Protein AF-A0A7K2MZZ0-F1 (afdb_monomer)

Structure (mmCIF, N/CA/C/O backbone):
data_AF-A0A7K2MZZ0-F1
#
_entry.id   AF-A0A7K2MZZ0-F1
#
loop_
_atom_site.group_PDB
_atom_site.id
_atom_site.type_symbol
_atom_site.label_atom_id
_atom_site.label_alt_id
_atom_site.label_comp_id
_atom_site.label_asym_id
_atom_site.label_entity_id
_atom_site.label_seq_id
_atom_site.pdbx_PDB_ins_code
_atom_site.Cartn_x
_atom_site.Cartn_y
_atom_site.Cartn_z
_atom_site.occupancy
_atom_site.B_iso_or_equiv
_atom_site.auth_seq_id
_atom_site.auth_comp_id
_atom_site.auth_asym_id
_atom_site.auth_atom_id
_atom_site.pdbx_PDB_model_num
ATOM 1 N N . ALA A 1 1 ? -8.758 3.206 -18.964 1.00 73.56 1 ALA A N 1
ATOM 2 C CA . ALA A 1 1 ? -9.642 2.088 -18.574 1.00 73.56 1 ALA A CA 1
ATOM 3 C C . ALA A 1 1 ? -9.507 1.767 -17.083 1.00 73.56 1 ALA A C 1
ATOM 5 O O . ALA A 1 1 ? -10.332 2.255 -16.331 1.00 73.56 1 ALA A O 1
ATOM 6 N N . TYR A 1 2 ? -8.477 1.046 -16.608 1.00 85.69 2 TYR A N 1
ATOM 7 C CA . TYR A 1 2 ? -8.392 0.714 -15.169 1.00 85.69 2 TYR A CA 1
ATOM 8 C C . TYR A 1 2 ? -7.992 1.903 -14.276 1.00 85.69 2 TYR A C 1
ATOM 10 O O . TYR A 1 2 ? -8.498 2.025 -13.171 1.00 85.69 2 TYR A O 1
ATOM 18 N N . GLU A 1 3 ? -7.127 2.807 -14.749 1.00 89.88 3 GLU A N 1
ATOM 19 C CA . GLU A 1 3 ? -6.728 3.999 -13.975 1.00 89.88 3 GLU A CA 1
ATOM 20 C C . GLU A 1 3 ? -7.887 4.978 -13.771 1.00 89.88 3 GLU A C 1
ATOM 22 O O . GLU A 1 3 ? -7.994 5.636 -12.743 1.00 89.88 3 GLU A O 1
ATOM 27 N N . GLU A 1 4 ? -8.761 5.067 -14.766 1.00 92.56 4 GLU A N 1
ATOM 28 C CA . GLU A 1 4 ? -9.977 5.871 -14.707 1.00 92.56 4 GLU A CA 1
ATOM 29 C C . GLU A 1 4 ? -10.967 5.252 -13.721 1.00 92.56 4 GLU A C 1
ATOM 31 O O . GLU A 1 4 ? -11.400 5.932 -12.797 1.00 92.56 4 GLU A O 1
ATOM 36 N N . LEU A 1 5 ? -11.188 3.933 -13.809 1.00 92.81 5 LEU A N 1
ATOM 37 C CA . LEU A 1 5 ? -11.987 3.189 -12.836 1.00 92.81 5 LEU A CA 1
ATOM 38 C C . LEU A 1 5 ? -11.461 3.356 -11.403 1.00 92.81 5 LEU A C 1
ATOM 40 O O . LEU A 1 5 ? -12.253 3.588 -10.494 1.00 92.81 5 LEU A O 1
ATOM 44 N N . LEU A 1 6 ? -10.143 3.269 -11.197 1.00 93.62 6 LEU A N 1
ATOM 45 C CA . LEU A 1 6 ? -9.490 3.518 -9.909 1.00 93.62 6 LEU A CA 1
ATOM 46 C C . LEU A 1 6 ? -9.868 4.904 -9.367 1.00 93.62 6 LEU A C 1
ATOM 48 O O . LEU A 1 6 ? -10.338 5.021 -8.237 1.00 93.62 6 LEU A O 1
ATOM 52 N N . ARG A 1 7 ? -9.704 5.951 -10.183 1.00 94.62 7 ARG A N 1
ATOM 53 C CA . ARG A 1 7 ? -9.987 7.336 -9.779 1.00 94.62 7 ARG A CA 1
ATOM 54 C C . ARG A 1 7 ? -11.471 7.567 -9.501 1.00 94.62 7 ARG A C 1
ATOM 56 O O . ARG A 1 7 ? -11.806 8.187 -8.497 1.00 94.62 7 ARG A O 1
ATOM 63 N N . GLU A 1 8 ? -12.356 7.057 -10.351 1.00 94.88 8 GLU A N 1
ATOM 64 C CA . GLU A 1 8 ? -13.809 7.178 -10.186 1.00 94.88 8 GLU A CA 1
ATOM 65 C C . GLU A 1 8 ? -14.314 6.450 -8.935 1.00 94.88 8 GLU A C 1
ATOM 67 O O . GLU A 1 8 ? -15.159 6.962 -8.201 1.00 94.88 8 GLU A O 1
ATOM 72 N N . THR A 1 9 ? -13.786 5.255 -8.679 1.00 92.88 9 THR A N 1
ATOM 73 C CA . THR A 1 9 ? -14.161 4.418 -7.533 1.00 92.88 9 THR A CA 1
ATOM 74 C C . THR A 1 9 ? -13.691 5.063 -6.229 1.00 92.88 9 THR A C 1
ATOM 76 O O . THR A 1 9 ? -14.489 5.229 -5.304 1.00 92.88 9 THR A O 1
ATOM 79 N N . ALA A 1 10 ? -12.451 5.559 -6.199 1.00 93.31 10 ALA A N 1
ATOM 80 C CA . ALA A 1 10 ? -11.921 6.323 -5.074 1.00 93.31 10 ALA A CA 1
ATOM 81 C C . ALA A 1 10 ? -12.709 7.621 -4.819 1.00 93.31 10 ALA A C 1
ATOM 83 O O . ALA A 1 10 ? -13.053 7.918 -3.677 1.00 93.31 10 ALA A O 1
ATOM 84 N N . ALA A 1 11 ? -13.083 8.364 -5.868 1.00 93.62 11 ALA A N 1
ATOM 85 C CA . ALA A 1 11 ? -13.894 9.581 -5.738 1.00 93.62 11 ALA A CA 1
ATOM 86 C C . ALA A 1 11 ? -15.290 9.322 -5.139 1.00 93.62 11 ALA A C 1
ATOM 88 O O . ALA A 1 11 ? -15.906 10.227 -4.577 1.00 93.62 11 ALA A O 1
ATOM 89 N N . ARG A 1 12 ? -15.788 8.083 -5.230 1.00 94.94 12 ARG A N 1
ATOM 90 C CA . ARG A 1 12 ? -17.042 7.632 -4.608 1.00 94.94 12 ARG A CA 1
ATOM 91 C C . ARG A 1 12 ? -16.859 7.119 -3.174 1.00 94.94 12 ARG A C 1
ATOM 93 O O . ARG A 1 12 ? -17.828 6.640 -2.591 1.00 94.94 12 ARG A O 1
ATOM 100 N N . GLY A 1 13 ? -15.649 7.199 -2.620 1.00 91.75 13 GLY A N 1
ATOM 101 C CA . GLY A 1 13 ? -15.321 6.717 -1.277 1.00 91.75 13 GLY A CA 1
ATOM 102 C C . GLY A 1 13 ? -15.252 5.194 -1.164 1.00 91.75 13 GLY A C 1
ATOM 103 O O . GLY A 1 13 ? -15.377 4.657 -0.067 1.00 91.75 13 GLY A O 1
ATOM 104 N N . VAL A 1 14 ? -15.097 4.481 -2.283 1.00 94.75 14 VAL A N 1
ATOM 105 C CA . VAL A 1 14 ? -14.955 3.024 -2.267 1.00 94.75 14 VAL A CA 1
ATOM 106 C C . VAL A 1 14 ? -13.516 2.664 -1.910 1.00 94.75 14 VAL A C 1
ATOM 108 O O . VAL A 1 14 ? -12.571 3.126 -2.554 1.00 94.75 14 VAL A O 1
ATOM 111 N N . PHE A 1 15 ? -13.366 1.798 -0.907 1.00 95.50 15 PHE A N 1
ATOM 112 C CA . PHE A 1 15 ? -12.073 1.285 -0.475 1.00 95.50 15 PHE A CA 1
ATOM 113 C C . PHE A 1 15 ? -11.329 0.633 -1.640 1.00 95.50 15 PHE A C 1
ATOM 115 O O . PHE A 1 15 ? -11.833 -0.307 -2.259 1.00 95.50 15 PHE A O 1
ATOM 122 N N . THR A 1 16 ? -10.121 1.119 -1.920 1.00 95.50 16 THR A N 1
ATOM 123 C CA . THR A 1 16 ? -9.325 0.624 -3.044 1.00 95.50 16 THR A CA 1
ATOM 124 C C . THR A 1 16 ? -7.972 0.113 -2.572 1.00 95.50 16 THR A C 1
ATOM 126 O O . THR A 1 16 ? -7.143 0.879 -2.079 1.00 95.50 16 THR A O 1
ATOM 129 N N . ALA A 1 17 ? -7.744 -1.188 -2.748 1.00 95.31 17 ALA A N 1
ATOM 130 C CA . ALA A 1 17 ? -6.448 -1.815 -2.531 1.00 95.31 17 ALA A CA 1
ATOM 131 C C . ALA A 1 17 ? -5.669 -1.918 -3.849 1.00 95.31 17 ALA A C 1
ATOM 133 O O . ALA A 1 17 ? -6.237 -2.285 -4.880 1.00 95.31 17 ALA A O 1
ATOM 134 N N . LEU A 1 18 ? -4.373 -1.615 -3.812 1.00 95.62 18 LEU A N 1
ATOM 135 C CA . LEU A 1 18 ? -3.472 -1.716 -4.957 1.00 95.62 18 LEU A CA 1
ATOM 136 C C . LEU A 1 18 ? -2.312 -2.662 -4.634 1.00 95.62 18 LEU A C 1
ATOM 138 O O . LEU A 1 18 ? -1.614 -2.448 -3.645 1.00 95.62 18 LEU A O 1
ATOM 142 N N . ASP A 1 19 ? -2.085 -3.643 -5.510 1.00 95.25 19 ASP A N 1
ATOM 143 C CA . ASP A 1 19 ? -0.854 -4.435 -5.586 1.00 95.25 19 ASP A CA 1
ATOM 144 C C . ASP A 1 19 ? -0.207 -4.199 -6.962 1.00 95.25 19 ASP A C 1
ATOM 146 O O . ASP A 1 19 ? -0.802 -4.577 -7.978 1.00 95.25 19 ASP A O 1
ATOM 150 N N . PRO A 1 20 ? 0.952 -3.515 -7.045 1.00 92.88 20 PRO A N 1
ATOM 151 C CA . PRO A 1 20 ? 1.588 -3.227 -8.325 1.00 92.88 20 PRO A CA 1
ATOM 152 C C . PRO A 1 20 ? 2.174 -4.480 -8.997 1.00 92.88 20 PRO A C 1
ATOM 154 O O . PRO A 1 20 ? 2.322 -4.456 -10.221 1.00 92.88 20 PRO A O 1
ATOM 157 N N . ASN A 1 21 ? 2.492 -5.531 -8.219 1.00 91.56 21 ASN A N 1
ATOM 158 C CA . ASN A 1 21 ? 3.041 -6.828 -8.639 1.00 91.56 21 ASN A CA 1
ATOM 159 C C . ASN A 1 21 ? 4.003 -6.712 -9.834 1.00 91.56 21 ASN A C 1
ATOM 161 O O . ASN A 1 21 ? 3.689 -7.118 -10.963 1.00 91.56 21 ASN A O 1
ATOM 165 N N . ILE A 1 22 ? 5.158 -6.079 -9.612 1.00 93.06 22 ILE A N 1
ATOM 166 C CA . ILE A 1 22 ? 6.018 -5.624 -10.701 1.00 93.06 22 ILE A CA 1
ATOM 167 C C . ILE A 1 22 ? 6.600 -6.816 -11.469 1.00 93.06 22 ILE A C 1
ATOM 169 O O . ILE A 1 22 ? 7.148 -7.781 -10.931 1.00 93.06 22 ILE A O 1
ATOM 173 N N . ARG A 1 23 ? 6.529 -6.721 -12.797 1.00 93.56 23 ARG A N 1
ATOM 174 C CA . ARG A 1 23 ? 7.212 -7.614 -13.738 1.00 93.56 23 ARG A CA 1
ATOM 175 C C . ARG A 1 23 ? 8.161 -6.780 -14.585 1.00 93.56 23 ARG A C 1
ATOM 177 O O . ARG A 1 23 ? 7.826 -6.415 -15.706 1.00 93.56 23 ARG A O 1
ATOM 184 N N . ALA A 1 24 ? 9.337 -6.464 -14.040 1.00 91.81 24 ALA A N 1
ATOM 185 C CA . ALA A 1 24 ? 10.283 -5.513 -14.635 1.00 91.81 24 ALA A CA 1
ATOM 186 C C . ALA A 1 24 ? 10.606 -5.805 -16.114 1.00 91.81 24 ALA A C 1
ATOM 188 O O . ALA A 1 24 ? 10.639 -4.887 -16.925 1.00 91.81 24 ALA A O 1
ATOM 189 N N . GLY A 1 25 ? 10.753 -7.081 -16.492 1.00 92.06 25 GLY A N 1
ATOM 190 C CA . GLY A 1 25 ? 11.012 -7.485 -17.882 1.00 92.06 25 GLY A CA 1
ATOM 191 C C . GLY A 1 25 ? 9.874 -7.192 -18.873 1.00 92.06 25 GLY A C 1
ATOM 192 O O . GLY A 1 25 ? 10.090 -7.259 -20.078 1.00 92.06 25 GLY A O 1
ATOM 193 N N . LEU A 1 26 ? 8.676 -6.861 -18.384 1.00 93.19 26 LEU A N 1
ATOM 194 C CA . LEU A 1 26 ? 7.510 -6.476 -19.185 1.00 93.19 26 LEU A CA 1
ATOM 195 C C . LEU A 1 26 ? 7.272 -4.959 -19.191 1.00 93.19 26 LEU A C 1
ATOM 197 O O . LEU A 1 26 ? 6.298 -4.506 -19.791 1.00 93.19 26 LEU A O 1
ATOM 201 N N . ILE A 1 27 ? 8.124 -4.176 -18.519 1.00 95.12 27 ILE A N 1
ATOM 202 C CA . ILE A 1 27 ? 8.005 -2.720 -18.407 1.00 95.12 27 ILE A CA 1
ATOM 203 C C . ILE A 1 27 ? 9.108 -2.076 -19.259 1.00 95.12 27 ILE A C 1
ATOM 205 O O . ILE A 1 27 ? 10.263 -2.056 -18.838 1.00 95.12 27 ILE A O 1
ATOM 209 N N . PRO A 1 28 ? 8.780 -1.534 -20.449 1.00 94.88 28 PRO A N 1
ATOM 210 C CA . PRO A 1 28 ? 9.783 -0.959 -21.346 1.00 94.88 28 PRO A CA 1
ATOM 211 C C . PRO A 1 28 ? 10.396 0.343 -20.820 1.00 94.88 28 PRO A C 1
ATOM 213 O O . PRO A 1 28 ? 11.560 0.622 -21.084 1.00 94.88 28 PRO A O 1
ATOM 216 N N . ASP A 1 29 ? 9.604 1.132 -20.090 1.00 97.25 29 ASP A N 1
ATOM 217 C CA . ASP A 1 29 ? 10.003 2.423 -19.527 1.00 97.25 29 ASP A CA 1
ATOM 218 C C . ASP A 1 29 ? 9.741 2.434 -18.007 1.00 97.25 29 ASP A C 1
ATOM 220 O O . ASP A 1 29 ? 8.608 2.671 -17.561 1.00 97.25 29 ASP A O 1
ATOM 224 N N . PRO A 1 30 ? 10.770 2.122 -17.195 1.00 95.94 30 PRO A N 1
ATOM 225 C CA . PRO A 1 30 ? 10.661 2.102 -15.739 1.00 95.94 30 PRO A CA 1
ATOM 226 C C . PRO A 1 30 ? 10.287 3.457 -15.136 1.00 95.94 30 PRO A C 1
ATOM 228 O O . PRO A 1 30 ? 9.501 3.513 -14.190 1.00 95.94 30 PRO A O 1
ATOM 231 N N . ASP A 1 31 ? 10.813 4.554 -15.678 1.00 96.94 31 ASP A N 1
ATOM 232 C CA . ASP A 1 31 ? 10.603 5.884 -15.108 1.00 96.94 31 ASP A CA 1
ATOM 233 C C . ASP A 1 31 ? 9.187 6.384 -15.394 1.00 96.94 31 ASP A C 1
ATOM 235 O O . ASP A 1 31 ? 8.522 6.902 -14.490 1.00 96.94 31 ASP A O 1
ATOM 239 N N . ALA A 1 32 ? 8.666 6.122 -16.597 1.00 96.81 32 ALA A N 1
ATOM 240 C CA . ALA A 1 32 ? 7.261 6.360 -16.904 1.00 96.81 32 ALA A CA 1
ATOM 241 C C . ALA A 1 32 ? 6.337 5.532 -16.000 1.00 96.81 32 ALA A C 1
ATOM 243 O O . ALA A 1 32 ? 5.343 6.058 -15.492 1.00 96.81 32 ALA A O 1
ATOM 244 N N . TYR A 1 33 ? 6.666 4.260 -15.736 1.00 96.88 33 TYR A N 1
ATOM 245 C CA . TYR A 1 33 ? 5.882 3.442 -14.809 1.00 96.88 33 TYR A CA 1
ATOM 246 C C . TYR A 1 33 ? 5.898 4.031 -13.394 1.00 96.88 33 TYR A C 1
ATOM 248 O O . TYR A 1 33 ? 4.836 4.179 -12.794 1.00 96.88 33 TYR A O 1
ATOM 256 N N . ARG A 1 34 ? 7.068 4.400 -12.860 1.00 97.00 34 ARG A N 1
ATOM 257 C CA . ARG A 1 34 ? 7.199 4.982 -11.512 1.00 97.00 34 ARG A CA 1
ATOM 258 C C . ARG A 1 34 ? 6.431 6.296 -11.382 1.00 97.00 34 ARG A C 1
ATOM 260 O O . ARG A 1 34 ? 5.743 6.507 -10.384 1.00 97.00 34 ARG A O 1
ATOM 267 N N . ALA A 1 35 ? 6.508 7.168 -12.389 1.00 96.31 35 ALA A N 1
ATOM 268 C CA . ALA A 1 35 ? 5.740 8.411 -12.424 1.00 96.31 35 ALA A CA 1
ATOM 269 C C . ALA A 1 35 ? 4.229 8.134 -12.417 1.00 96.31 35 ALA A C 1
ATOM 271 O O . ALA A 1 35 ? 3.469 8.752 -11.667 1.00 96.31 35 ALA A O 1
ATOM 272 N N . ARG A 1 36 ? 3.801 7.149 -13.206 1.00 95.62 36 ARG A N 1
ATOM 273 C CA . ARG A 1 36 ? 2.404 6.732 -13.290 1.00 95.62 36 ARG A CA 1
ATOM 274 C C . ARG A 1 36 ? 1.903 6.110 -11.985 1.00 95.62 36 ARG A C 1
ATOM 276 O O . ARG A 1 36 ? 0.847 6.514 -11.510 1.00 95.62 36 ARG A O 1
ATOM 283 N N . PHE A 1 37 ? 2.689 5.234 -11.361 1.00 97.06 37 PHE A N 1
ATOM 284 C CA . PHE A 1 37 ? 2.419 4.663 -10.039 1.00 97.06 37 PHE A CA 1
ATOM 285 C C . PHE A 1 37 ? 2.199 5.758 -8.990 1.00 97.06 37 PHE A C 1
ATOM 287 O O . PHE A 1 37 ? 1.179 5.760 -8.305 1.00 97.06 37 PHE A O 1
ATOM 294 N N . LYS A 1 38 ? 3.090 6.758 -8.928 1.00 96.81 38 LYS A N 1
ATOM 295 C CA . LYS A 1 38 ? 2.935 7.906 -8.018 1.00 96.81 38 LYS A CA 1
ATOM 296 C C . LYS A 1 38 ? 1.621 8.658 -8.251 1.00 96.81 38 LYS A C 1
ATOM 298 O O . LYS A 1 38 ? 0.990 9.092 -7.294 1.00 96.81 38 LYS A O 1
ATOM 303 N N . SER A 1 39 ? 1.171 8.767 -9.503 1.00 96.62 39 SER A N 1
ATOM 304 C CA . SER A 1 39 ? -0.099 9.424 -9.849 1.00 96.62 39 SER A CA 1
ATOM 305 C C . SER A 1 39 ? -1.354 8.662 -9.395 1.00 96.62 39 SER A C 1
ATOM 307 O O . SER A 1 39 ? -2.448 9.236 -9.405 1.00 96.62 39 SER A O 1
ATOM 309 N N . TRP A 1 40 ? -1.221 7.375 -9.057 1.00 97.25 40 TRP A N 1
ATOM 310 C CA . TRP A 1 40 ? -2.315 6.522 -8.587 1.00 97.25 40 TRP A CA 1
ATOM 311 C C . TRP A 1 40 ?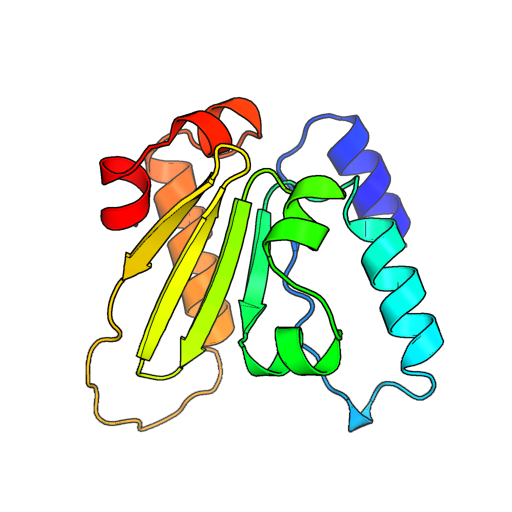 -2.508 6.601 -7.078 1.00 97.25 40 TRP A C 1
ATOM 313 O O . TRP A 1 40 ? -3.637 6.467 -6.620 1.00 97.25 40 TRP A O 1
ATOM 323 N N . LEU A 1 41 ? -1.435 6.855 -6.320 1.00 97.50 41 LEU A N 1
ATOM 324 C CA . LEU A 1 41 ? -1.438 6.834 -4.854 1.00 97.50 41 LEU A CA 1
ATOM 325 C C . LEU A 1 41 ? -2.571 7.654 -4.209 1.00 97.50 41 LEU A C 1
ATOM 327 O O . LEU A 1 41 ? -3.200 7.118 -3.300 1.00 97.50 41 LEU A O 1
ATOM 331 N N . PRO A 1 42 ? -2.935 8.864 -4.686 1.00 97.00 42 PRO A N 1
ATOM 332 C CA . PRO A 1 42 ? -4.051 9.623 -4.110 1.00 97.00 42 PRO A CA 1
ATOM 333 C C . PRO A 1 42 ? -5.424 8.937 -4.203 1.00 97.00 42 PRO A C 1
ATOM 335 O O . PRO A 1 42 ? -6.372 9.383 -3.568 1.00 97.00 42 PRO A O 1
ATOM 338 N N . SER A 1 43 ? -5.556 7.895 -5.025 1.00 97.31 43 SER A N 1
ATOM 339 C CA . SER A 1 43 ? -6.786 7.121 -5.233 1.00 97.31 43 SER A CA 1
ATOM 340 C C . SER A 1 43 ? -6.729 5.729 -4.591 1.00 97.31 43 SER A C 1
ATOM 342 O O . SER A 1 43 ? -7.560 4.880 -4.897 1.00 97.31 43 SER A O 1
ATOM 344 N N . VAL A 1 44 ? -5.739 5.466 -3.737 1.00 97.25 44 VAL A N 1
ATOM 345 C CA . VAL A 1 44 ? -5.521 4.164 -3.098 1.00 97.25 44 VAL A CA 1
ATOM 346 C C . VAL A 1 44 ? -5.726 4.302 -1.593 1.00 97.25 44 VAL A C 1
ATOM 348 O O . VAL A 1 44 ? -5.125 5.172 -0.974 1.00 97.25 44 VAL A O 1
ATOM 351 N N . SER A 1 45 ? -6.532 3.416 -1.007 1.00 96.56 45 SER A N 1
ATOM 352 C CA . SER A 1 45 ? -6.748 3.303 0.443 1.00 96.56 45 SER A CA 1
ATOM 353 C C . SER A 1 45 ? -5.645 2.476 1.105 1.00 96.56 45 SER A C 1
ATOM 355 O O . SER A 1 45 ? -5.082 2.867 2.129 1.00 96.56 45 SER A O 1
ATOM 357 N N . LEU A 1 46 ? -5.319 1.336 0.488 1.00 96.81 46 LEU A N 1
ATOM 358 C CA . LEU A 1 46 ? -4.352 0.355 0.969 1.00 96.81 46 LEU A CA 1
ATOM 359 C C . LEU A 1 46 ? -3.377 0.003 -0.154 1.00 96.81 46 LEU A C 1
ATOM 361 O O . LEU A 1 46 ? -3.777 -0.515 -1.195 1.00 96.81 46 LEU A O 1
ATOM 365 N N . LEU A 1 47 ? -2.092 0.252 0.063 1.00 97.56 47 LEU A N 1
ATOM 366 C CA . LEU A 1 47 ? -1.041 -0.191 -0.848 1.00 97.56 47 LEU A CA 1
ATOM 367 C C . LEU A 1 47 ? -0.393 -1.450 -0.269 1.00 97.56 47 LEU A C 1
ATOM 369 O O . LEU A 1 47 ? 0.183 -1.393 0.811 1.00 97.56 47 LEU A O 1
ATOM 373 N N . LYS A 1 48 ? -0.449 -2.572 -0.984 1.00 96.06 48 LYS A N 1
ATOM 374 C CA . LYS A 1 48 ? 0.293 -3.788 -0.634 1.00 96.06 48 LYS A CA 1
ATOM 375 C C . LYS A 1 48 ? 1.344 -4.042 -1.702 1.00 96.06 48 LYS A C 1
ATOM 377 O O . LYS A 1 48 ? 1.041 -3.975 -2.882 1.00 96.06 48 LYS A O 1
ATOM 382 N N . LEU A 1 49 ? 2.569 -4.360 -1.308 1.00 96.69 49 LEU A N 1
ATOM 383 C CA . LEU A 1 49 ? 3.647 -4.692 -2.241 1.00 96.69 49 LEU A CA 1
ATOM 384 C C . LEU A 1 49 ? 4.716 -5.555 -1.570 1.00 96.69 49 LEU A C 1
ATOM 386 O O . LEU A 1 49 ? 4.748 -5.666 -0.344 1.00 96.69 49 LEU A O 1
ATOM 390 N N . SER A 1 50 ? 5.583 -6.184 -2.361 1.00 95.06 50 SER A N 1
ATOM 391 C CA . SER A 1 50 ? 6.756 -6.865 -1.809 1.00 95.06 50 SER A CA 1
ATOM 392 C C . SER A 1 50 ? 7.914 -5.902 -1.549 1.00 95.06 50 SER A C 1
ATOM 394 O O . SER A 1 50 ? 7.931 -4.768 -2.033 1.00 95.06 50 SER A O 1
ATOM 396 N N . ALA A 1 51 ? 8.903 -6.353 -0.778 1.00 95.06 51 ALA A N 1
ATOM 397 C CA . ALA A 1 51 ? 10.152 -5.621 -0.612 1.00 95.06 51 ALA A CA 1
ATOM 398 C C . ALA A 1 51 ? 10.905 -5.447 -1.944 1.00 95.06 51 ALA A C 1
ATOM 400 O O . ALA A 1 51 ? 11.491 -4.388 -2.157 1.00 95.06 51 ALA A O 1
ATOM 401 N N . GLU A 1 52 ? 10.839 -6.423 -2.859 1.00 94.44 52 GLU A N 1
ATOM 402 C CA . GLU A 1 52 ? 11.449 -6.280 -4.189 1.00 94.44 52 GLU A CA 1
ATOM 403 C C . GLU A 1 52 ? 10.719 -5.233 -5.043 1.00 94.44 52 GLU A C 1
ATOM 405 O O . GLU A 1 52 ? 11.360 -4.417 -5.706 1.00 94.44 52 GLU A O 1
ATOM 410 N N . ASP A 1 53 ? 9.381 -5.205 -4.997 1.00 96.12 53 ASP A N 1
ATOM 411 C CA . ASP A 1 53 ? 8.585 -4.175 -5.677 1.00 96.12 53 ASP A CA 1
ATOM 412 C C . ASP A 1 53 ? 8.902 -2.781 -5.117 1.00 96.12 53 ASP A C 1
ATOM 414 O O . ASP A 1 53 ? 9.053 -1.820 -5.874 1.00 96.12 53 ASP A O 1
ATOM 418 N N . ALA A 1 54 ? 9.027 -2.670 -3.791 1.00 96.50 54 ALA A N 1
ATOM 419 C CA . ALA A 1 54 ? 9.387 -1.433 -3.108 1.00 96.50 54 ALA A CA 1
ATOM 420 C C . ALA A 1 54 ? 10.764 -0.912 -3.552 1.00 96.50 54 ALA A C 1
ATOM 422 O O . ALA A 1 54 ? 10.900 0.267 -3.890 1.00 96.50 54 ALA A O 1
ATOM 423 N N . GLU A 1 55 ? 11.761 -1.799 -3.607 1.00 96.25 55 GLU A N 1
ATOM 424 C CA . GLU A 1 55 ? 13.104 -1.485 -4.097 1.00 96.25 55 GLU A CA 1
ATOM 425 C C . GLU A 1 55 ? 13.069 -1.033 -5.562 1.00 96.25 55 GLU A C 1
ATOM 427 O O . GLU A 1 55 ? 13.637 0.004 -5.914 1.00 96.25 55 GLU A O 1
ATOM 432 N N . TRP A 1 56 ? 12.336 -1.751 -6.415 1.00 97.56 56 TRP A N 1
ATOM 433 C CA . TRP A 1 56 ? 12.227 -1.413 -7.831 1.00 97.56 56 TRP A CA 1
ATOM 434 C C . TRP A 1 56 ? 11.532 -0.062 -8.069 1.00 97.56 56 TRP A C 1
ATOM 436 O O . TRP A 1 56 ? 11.935 0.704 -8.955 1.00 97.56 56 TRP A O 1
ATOM 446 N N . LEU A 1 57 ? 10.502 0.256 -7.280 1.00 97.19 57 LEU A N 1
ATOM 447 C CA . LEU A 1 57 ? 9.771 1.526 -7.346 1.00 97.19 57 LEU A CA 1
ATOM 448 C C . LEU A 1 57 ? 10.591 2.716 -6.824 1.00 97.19 57 LEU A C 1
ATOM 450 O O . LEU A 1 57 ? 10.333 3.846 -7.247 1.00 97.19 57 LEU A O 1
ATOM 454 N N . GLY A 1 58 ? 11.581 2.473 -5.959 1.00 94.75 58 GLY A N 1
ATOM 455 C CA . GLY A 1 58 ? 12.508 3.491 -5.462 1.00 94.75 58 GLY A CA 1
ATOM 456 C C . GLY A 1 58 ? 11.851 4.512 -4.530 1.00 94.75 58 GLY A C 1
ATOM 45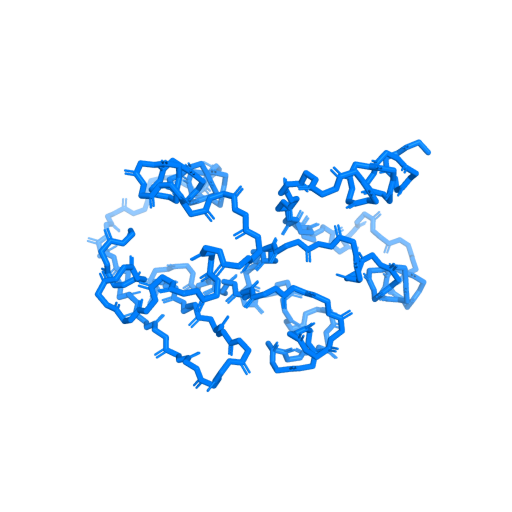7 O O . GLY A 1 58 ? 12.064 5.714 -4.693 1.00 94.75 58 GLY A O 1
ATOM 458 N N . GLY A 1 59 ? 11.019 4.047 -3.594 1.00 93.31 59 GLY A N 1
ATOM 459 C CA . GLY A 1 59 ? 10.372 4.877 -2.575 1.00 93.31 59 GLY A CA 1
ATOM 460 C C . GLY A 1 59 ? 10.210 4.142 -1.245 1.00 93.31 59 GLY A C 1
ATOM 461 O O . GLY A 1 59 ? 10.559 2.969 -1.120 1.00 93.31 59 GLY A O 1
ATOM 462 N N . THR A 1 60 ? 9.677 4.840 -0.250 1.00 96.25 60 THR A N 1
ATOM 463 C CA . THR A 1 60 ? 9.488 4.329 1.112 1.00 96.25 60 THR A CA 1
ATOM 464 C C . THR A 1 60 ? 8.011 4.289 1.509 1.00 96.25 60 THR A C 1
ATOM 466 O O . THR A 1 60 ? 7.211 5.082 1.000 1.00 96.25 60 THR A O 1
ATOM 469 N N . PRO A 1 61 ? 7.630 3.437 2.483 1.00 97.06 61 PRO A N 1
ATOM 470 C CA . PRO A 1 61 ? 6.277 3.439 3.034 1.00 97.06 61 PRO A CA 1
ATOM 471 C C . PRO A 1 61 ? 5.814 4.825 3.493 1.00 97.06 61 PRO A C 1
ATOM 473 O O . PRO A 1 61 ? 4.695 5.221 3.185 1.00 97.06 61 PRO A O 1
ATOM 476 N N . GLY A 1 62 ? 6.686 5.599 4.151 1.00 97.25 62 GLY A N 1
ATOM 477 C CA . GLY A 1 62 ? 6.371 6.958 4.603 1.00 97.25 62 GLY A CA 1
ATOM 478 C C . GLY A 1 62 ? 6.038 7.919 3.457 1.00 97.25 62 GLY A C 1
ATOM 479 O O . GLY A 1 62 ? 5.054 8.654 3.535 1.00 97.25 62 GLY A O 1
ATOM 480 N N . GLU A 1 63 ? 6.808 7.885 2.366 1.00 97.25 63 GLU A N 1
ATOM 481 C CA . GLU A 1 63 ? 6.534 8.704 1.176 1.00 97.25 63 GLU A CA 1
ATOM 482 C C . GLU A 1 63 ? 5.209 8.324 0.515 1.00 97.25 63 GLU A C 1
ATOM 484 O O . GLU A 1 63 ? 4.460 9.200 0.079 1.00 97.25 63 GLU A O 1
ATOM 489 N N . TRP A 1 64 ? 4.890 7.030 0.450 1.00 98.00 64 TRP A N 1
ATOM 490 C CA . TRP A 1 64 ? 3.624 6.588 -0.124 1.00 98.00 64 TRP A CA 1
ATOM 491 C C . TRP A 1 64 ? 2.444 6.954 0.771 1.00 98.00 64 TRP A C 1
ATOM 493 O O . TRP A 1 64 ? 1.485 7.524 0.266 1.00 98.00 64 TRP A O 1
ATOM 503 N N . LEU A 1 65 ? 2.528 6.743 2.087 1.00 97.38 65 LEU A N 1
ATOM 504 C CA . LEU A 1 65 ? 1.496 7.164 3.047 1.00 97.38 65 LEU A CA 1
ATOM 505 C C . LEU A 1 65 ? 1.176 8.664 2.937 1.00 97.38 65 LEU A C 1
ATOM 507 O O . LEU A 1 65 ? 0.003 9.063 2.953 1.00 97.38 65 LEU A O 1
ATOM 511 N N . ALA A 1 66 ? 2.215 9.490 2.776 1.00 96.69 66 ALA A N 1
ATOM 512 C CA . ALA A 1 66 ? 2.080 10.928 2.559 1.00 96.69 66 ALA A CA 1
ATOM 513 C C . ALA A 1 66 ? 1.408 11.274 1.217 1.00 96.69 66 ALA A C 1
ATOM 515 O O . ALA A 1 66 ? 0.798 12.334 1.091 1.00 96.69 66 ALA A O 1
ATOM 516 N N . ALA A 1 67 ? 1.486 10.384 0.225 1.00 96.44 67 ALA A N 1
ATOM 517 C CA . ALA A 1 67 ? 0.921 10.583 -1.104 1.00 96.44 67 ALA A CA 1
ATOM 518 C C . ALA A 1 67 ? -0.542 10.124 -1.254 1.00 96.44 67 ALA A C 1
ATOM 520 O O . ALA A 1 67 ? -1.203 10.578 -2.188 1.00 96.44 67 ALA A O 1
ATOM 521 N N . GLY A 1 68 ? -1.077 9.252 -0.385 1.00 95.19 68 GLY A N 1
ATOM 522 C CA . GLY A 1 68 ? -2.497 8.873 -0.496 1.00 95.19 68 GLY A CA 1
ATOM 523 C C . GLY A 1 68 ? -3.012 7.699 0.346 1.00 95.19 68 GLY A C 1
ATOM 524 O O . GLY A 1 68 ? -4.017 7.894 1.031 1.00 95.19 68 GLY A O 1
ATOM 525 N N . PRO A 1 69 ? -2.352 6.530 0.369 1.00 96.81 69 PRO A N 1
ATOM 526 C CA . PRO A 1 69 ? -2.768 5.403 1.198 1.00 96.81 69 PRO A CA 1
ATOM 527 C C . PRO A 1 69 ? -2.863 5.737 2.686 1.00 96.81 69 PRO A C 1
ATOM 529 O O . PRO A 1 69 ? -2.023 6.447 3.240 1.00 96.81 69 PRO A O 1
ATOM 532 N N . ALA A 1 70 ? -3.885 5.190 3.341 1.00 95.25 70 ALA A N 1
ATOM 533 C CA . ALA A 1 70 ? -4.009 5.210 4.795 1.00 95.25 70 ALA A CA 1
ATOM 534 C C . ALA A 1 70 ? -3.096 4.162 5.452 1.00 95.25 70 ALA A C 1
ATOM 536 O O . ALA A 1 70 ? -2.620 4.380 6.568 1.00 95.25 70 ALA A O 1
ATOM 537 N N . ALA A 1 71 ? -2.816 3.068 4.734 1.00 96.44 71 ALA A N 1
ATOM 538 C CA . ALA A 1 71 ? -1.866 2.045 5.140 1.00 96.44 71 ALA A CA 1
ATOM 539 C C . ALA A 1 71 ? -1.035 1.520 3.959 1.00 96.44 71 ALA A C 1
ATOM 541 O O . ALA A 1 71 ? -1.505 1.452 2.818 1.00 96.44 71 ALA A O 1
ATOM 542 N N . VAL A 1 72 ? 0.198 1.115 4.258 1.00 97.81 72 VAL A N 1
ATOM 543 C CA . VAL A 1 72 ? 1.105 0.418 3.342 1.00 97.81 72 VAL A CA 1
ATOM 544 C C . VAL A 1 72 ? 1.504 -0.907 3.978 1.00 97.81 72 VAL A C 1
ATOM 546 O O . VAL A 1 72 ? 2.000 -0.915 5.097 1.00 97.81 72 VAL A O 1
ATOM 549 N N . VAL A 1 73 ? 1.338 -2.021 3.272 1.00 96.75 73 VAL A N 1
ATOM 550 C CA . VAL A 1 73 ? 1.771 -3.349 3.721 1.00 96.75 73 VAL A CA 1
ATOM 551 C C . VAL A 1 73 ? 2.909 -3.835 2.835 1.00 96.75 73 VAL A C 1
ATOM 553 O O . VAL A 1 73 ? 2.738 -3.995 1.628 1.00 96.75 73 VAL A O 1
ATOM 556 N N . VAL A 1 74 ? 4.066 -4.092 3.442 1.00 96.56 74 VAL A N 1
ATOM 557 C CA . VAL A 1 74 ? 5.254 -4.608 2.753 1.00 96.56 74 VAL A CA 1
ATOM 558 C C . VAL A 1 74 ? 5.489 -6.058 3.152 1.00 96.56 74 VAL A C 1
ATOM 560 O O . VAL A 1 74 ? 5.737 -6.348 4.322 1.00 96.56 74 VAL A O 1
ATOM 563 N N . THR A 1 75 ? 5.449 -6.971 2.182 1.00 94.00 75 THR A N 1
ATOM 564 C CA . THR A 1 75 ? 5.758 -8.395 2.389 1.00 94.00 75 THR A CA 1
ATOM 565 C C . THR A 1 75 ? 7.234 -8.686 2.119 1.00 94.00 75 THR A C 1
ATOM 567 O O . THR A 1 75 ? 7.782 -8.210 1.125 1.00 94.00 75 THR A O 1
ATOM 570 N N . ARG A 1 76 ? 7.869 -9.516 2.951 1.00 91.75 76 ARG A N 1
ATOM 571 C CA . ARG A 1 76 ? 9.291 -9.909 2.872 1.00 91.75 76 ARG A CA 1
ATOM 572 C C . ARG A 1 76 ? 9.459 -11.425 2.720 1.00 91.75 76 ARG A C 1
ATOM 574 O O . ARG A 1 76 ? 10.313 -12.038 3.351 1.00 91.75 76 ARG A O 1
ATOM 581 N N . GLY A 1 77 ? 8.600 -12.050 1.915 1.00 85.69 77 GLY A N 1
ATOM 582 C CA . GLY A 1 77 ? 8.614 -13.501 1.721 1.00 85.69 77 GLY A CA 1
ATOM 583 C C . GLY A 1 77 ? 8.517 -14.257 3.051 1.00 85.69 77 GLY A C 1
ATOM 584 O O . GLY A 1 77 ? 7.599 -14.023 3.834 1.00 85.69 77 GLY A O 1
ATOM 585 N N . GLY A 1 78 ? 9.482 -15.141 3.312 1.00 83.94 78 GLY A N 1
ATOM 586 C CA . GLY A 1 78 ? 9.537 -15.947 4.538 1.00 83.94 78 GLY A CA 1
ATOM 587 C C . GLY A 1 78 ? 9.789 -15.157 5.828 1.00 83.94 78 GLY A C 1
ATOM 588 O O . GLY A 1 78 ? 9.583 -15.706 6.906 1.00 83.94 78 GLY A O 1
ATOM 589 N N . ASP A 1 79 ? 10.185 -13.884 5.742 1.00 87.25 79 ASP A N 1
ATOM 590 C CA . ASP A 1 79 ? 10.391 -13.027 6.917 1.00 87.25 79 ASP A CA 1
ATOM 591 C C . ASP A 1 79 ? 9.088 -12.370 7.405 1.00 87.25 79 ASP A C 1
ATOM 593 O O . ASP A 1 79 ? 9.074 -11.698 8.437 1.00 87.25 79 ASP A O 1
ATOM 597 N N . GLY A 1 80 ? 7.974 -12.591 6.698 1.00 89.81 80 GLY A N 1
ATOM 598 C CA . GLY A 1 80 ? 6.652 -12.088 7.064 1.00 89.81 80 GLY A CA 1
ATOM 599 C C . GLY A 1 80 ? 6.316 -10.764 6.397 1.00 89.81 80 GLY A C 1
ATOM 600 O O . GLY A 1 80 ? 6.631 -10.543 5.225 1.00 89.81 80 GLY A O 1
ATOM 601 N N . LEU A 1 81 ? 5.634 -9.879 7.121 1.00 93.06 81 LEU A N 1
ATOM 602 C CA . LEU A 1 81 ? 5.172 -8.598 6.591 1.00 93.06 81 LEU A CA 1
ATOM 603 C C . LEU A 1 81 ? 5.164 -7.497 7.649 1.00 93.06 81 LEU A C 1
ATOM 605 O O . LEU A 1 81 ? 5.120 -7.765 8.848 1.00 93.06 81 LEU A O 1
ATOM 609 N N . THR A 1 82 ? 5.185 -6.249 7.188 1.00 94.88 82 THR A N 1
ATOM 610 C CA . THR A 1 82 ? 5.003 -5.069 8.040 1.00 94.88 82 THR A CA 1
ATOM 611 C C . THR A 1 82 ? 3.922 -4.171 7.464 1.00 94.88 82 THR A C 1
ATOM 613 O O . THR A 1 82 ? 3.976 -3.825 6.283 1.00 94.88 82 THR A O 1
ATOM 616 N N . ALA A 1 8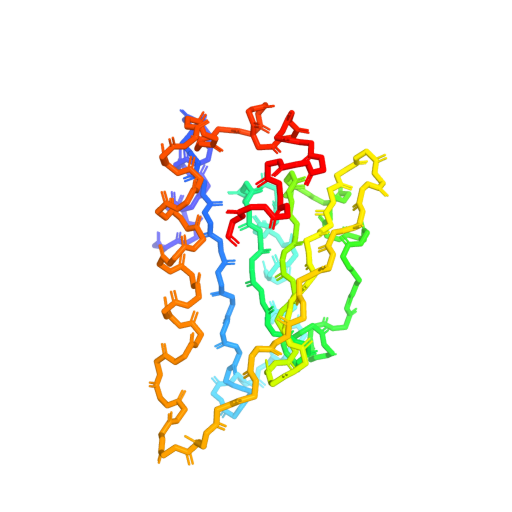3 ? 2.970 -3.776 8.302 1.00 95.25 83 ALA A N 1
ATOM 617 C CA . ALA A 1 83 ? 2.011 -2.719 8.028 1.00 95.25 83 ALA A CA 1
ATOM 618 C C . ALA A 1 83 ? 2.527 -1.383 8.576 1.00 95.25 83 ALA A C 1
ATOM 620 O O . ALA A 1 83 ? 2.983 -1.307 9.715 1.00 95.25 83 ALA A O 1
ATOM 621 N N . PHE A 1 84 ? 2.425 -0.337 7.766 1.00 95.75 84 PHE A N 1
ATOM 622 C CA . PHE A 1 84 ? 2.754 1.040 8.110 1.00 95.75 84 PHE A CA 1
ATOM 623 C C . PHE A 1 84 ? 1.497 1.895 7.996 1.00 95.75 84 PHE A C 1
ATOM 625 O O . PHE A 1 84 ? 0.770 1.782 7.005 1.00 95.75 84 PHE A O 1
ATOM 632 N N . THR A 1 85 ? 1.260 2.776 8.962 1.00 94.06 85 THR A N 1
ATOM 633 C CA . THR A 1 85 ? 0.085 3.657 9.005 1.00 94.06 85 THR A CA 1
ATOM 634 C C . THR A 1 85 ? 0.481 5.128 9.112 1.00 94.06 85 THR A C 1
ATOM 636 O O . THR A 1 85 ? 1.588 5.484 9.516 1.00 94.06 85 THR A O 1
ATOM 639 N N . ARG A 1 86 ? -0.432 6.023 8.715 1.00 88.81 86 ARG A N 1
ATOM 640 C CA . ARG A 1 86 ? -0.185 7.479 8.668 1.00 88.81 86 ARG A CA 1
ATOM 641 C C . ARG A 1 86 ? 0.147 8.127 10.009 1.00 88.81 86 ARG A C 1
ATOM 643 O O . ARG A 1 86 ? 0.797 9.166 10.030 1.00 88.81 86 ARG A O 1
ATOM 650 N N . ASP A 1 87 ? -0.319 7.547 11.104 1.00 87.00 87 ASP A N 1
ATOM 651 C CA . ASP A 1 87 ? -0.039 7.993 12.470 1.00 87.00 87 ASP A CA 1
ATOM 652 C C . ASP A 1 87 ? 1.356 7.569 12.968 1.00 87.00 87 ASP A C 1
ATOM 654 O O . ASP A 1 87 ? 1.711 7.842 14.113 1.00 87.00 87 ASP A O 1
ATOM 658 N N . GLY A 1 88 ? 2.163 6.941 12.105 1.00 89.06 88 GLY A N 1
ATOM 659 C CA . GLY A 1 88 ? 3.503 6.461 12.431 1.00 89.06 88 GLY A CA 1
ATOM 660 C C . GLY A 1 88 ? 3.522 5.050 13.014 1.00 89.06 88 GLY A C 1
ATOM 661 O O . GLY A 1 88 ? 4.571 4.616 13.485 1.00 89.06 88 GLY A O 1
ATOM 662 N N . GLY A 1 89 ? 2.391 4.337 12.994 1.00 90.94 89 GLY A N 1
ATOM 663 C CA . GLY A 1 89 ? 2.338 2.932 13.375 1.00 90.94 89 GLY A CA 1
ATOM 664 C C . GLY A 1 89 ? 3.161 2.052 12.435 1.00 90.94 89 GLY A C 1
ATOM 665 O O . GLY A 1 89 ? 3.112 2.196 11.211 1.00 90.94 89 GLY A O 1
ATOM 666 N N . GLU A 1 90 ? 3.913 1.127 13.028 1.00 94.62 90 GLU A N 1
ATOM 667 C CA . GLU A 1 90 ? 4.662 0.083 12.336 1.00 94.62 90 GLU A CA 1
ATOM 668 C C . GLU A 1 90 ? 4.390 -1.252 13.035 1.00 94.62 90 GLU A C 1
ATOM 670 O O . GLU A 1 90 ? 4.746 -1.446 14.200 1.00 94.62 90 GLU A O 1
ATOM 675 N N . TYR A 1 91 ? 3.735 -2.171 12.329 1.00 91.69 91 TYR A N 1
ATOM 676 C CA . TYR A 1 91 ? 3.255 -3.433 12.886 1.00 91.69 91 TYR A CA 1
ATOM 677 C C . TYR A 1 91 ? 3.806 -4.590 12.069 1.00 91.69 91 TYR A C 1
ATOM 679 O O . TYR A 1 91 ? 3.459 -4.753 10.902 1.00 91.69 91 TYR A O 1
ATOM 687 N N . THR A 1 92 ? 4.688 -5.383 12.674 1.00 91.06 92 THR A N 1
ATOM 688 C CA . THR A 1 92 ? 5.360 -6.495 11.994 1.00 91.06 92 THR A CA 1
ATOM 689 C C . THR A 1 92 ? 4.814 -7.827 12.478 1.00 91.06 92 THR A C 1
ATOM 691 O O . THR A 1 92 ? 4.785 -8.086 13.680 1.00 91.06 92 THR A O 1
ATOM 694 N N . VAL A 1 93 ? 4.441 -8.679 11.527 1.00 86.50 93 VAL A N 1
ATOM 695 C CA . VAL A 1 93 ? 4.057 -10.070 11.766 1.00 86.50 93 VAL A CA 1
ATOM 696 C C . VAL A 1 93 ? 5.155 -10.958 11.179 1.00 86.50 93 VAL A C 1
ATOM 698 O O . VAL A 1 93 ? 5.458 -10.826 9.987 1.00 86.50 93 VAL A O 1
ATOM 701 N N . PRO A 1 94 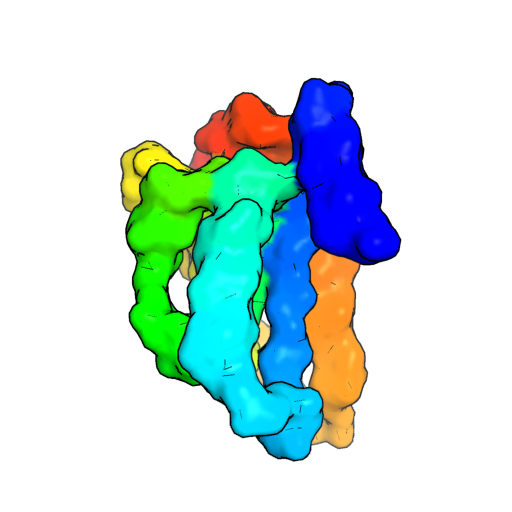? 5.794 -11.825 11.988 1.00 85.31 94 PRO A N 1
ATOM 702 C CA . PRO A 1 94 ? 6.838 -12.711 11.496 1.00 85.31 94 PRO A CA 1
ATOM 703 C C . PRO A 1 94 ? 6.254 -13.732 10.521 1.00 85.31 94 PRO A C 1
ATOM 705 O O . PRO A 1 94 ? 5.132 -14.204 10.691 1.00 85.31 94 PRO A O 1
ATOM 708 N N . GLY A 1 95 ? 7.033 -14.099 9.508 1.00 81.12 95 GLY A N 1
ATOM 709 C CA . GLY A 1 95 ? 6.650 -15.175 8.604 1.00 81.12 95 GLY A CA 1
ATOM 710 C C . GLY A 1 95 ? 6.678 -16.524 9.318 1.00 81.12 95 GLY A C 1
ATOM 711 O O . GLY A 1 95 ? 7.561 -16.796 10.137 1.00 81.12 95 GLY A O 1
ATOM 712 N N . GLU A 1 96 ? 5.721 -17.391 8.995 1.00 77.12 96 GLU A N 1
ATOM 713 C CA . GLU A 1 96 ? 5.776 -18.777 9.443 1.00 77.12 96 GLU A CA 1
ATOM 714 C C . GLU A 1 96 ? 6.737 -19.579 8.565 1.00 77.12 96 GLU A C 1
ATOM 716 O O . GLU A 1 96 ? 6.660 -19.569 7.333 1.00 77.12 96 GLU A O 1
ATOM 721 N N . ARG A 1 97 ? 7.664 -20.300 9.205 1.00 70.88 97 ARG A N 1
ATOM 722 C CA . ARG A 1 97 ? 8.591 -21.180 8.492 1.00 70.88 97 ARG A CA 1
ATOM 723 C C . ARG A 1 97 ? 7.853 -22.420 8.016 1.00 70.88 97 ARG A C 1
ATOM 725 O O . ARG A 1 97 ? 7.572 -23.319 8.805 1.00 70.88 97 ARG A O 1
ATOM 732 N N . VAL A 1 98 ? 7.615 -22.476 6.715 1.00 74.69 98 VAL A N 1
ATOM 733 C CA . VAL A 1 98 ? 7.013 -23.620 6.029 1.00 74.69 98 VAL A CA 1
ATOM 734 C C . VAL A 1 98 ? 7.985 -24.193 5.002 1.00 74.69 98 VAL A C 1
ATOM 736 O O . VAL A 1 98 ? 8.853 -23.486 4.486 1.00 74.69 98 VAL A O 1
ATOM 739 N N . GLU A 1 99 ? 7.860 -25.487 4.707 1.00 69.38 99 GLU A N 1
ATOM 740 C CA . GLU A 1 99 ? 8.579 -26.091 3.585 1.00 69.38 99 GLU A CA 1
ATOM 741 C C . GLU A 1 99 ? 7.981 -25.552 2.279 1.00 69.38 99 GLU A C 1
ATOM 743 O O . GLU A 1 99 ? 6.801 -25.749 1.986 1.00 69.38 99 GLU A O 1
ATOM 748 N N . VAL A 1 100 ? 8.782 -24.804 1.520 1.00 69.62 100 VAL A N 1
ATOM 749 C CA . VAL A 1 100 ? 8.319 -24.131 0.304 1.00 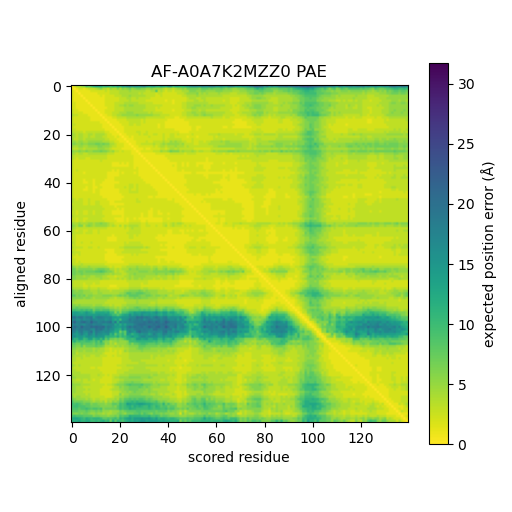69.62 100 VAL A CA 1
ATOM 750 C C . VAL A 1 100 ? 8.260 -25.142 -0.837 1.00 69.62 100 VAL A C 1
ATOM 752 O O . VAL A 1 100 ? 9.290 -25.531 -1.381 1.00 69.62 100 VAL A O 1
ATOM 755 N N . VAL A 1 101 ? 7.044 -25.556 -1.197 1.00 68.31 101 VAL A N 1
ATOM 756 C CA . VAL A 1 101 ? 6.789 -26.465 -2.330 1.00 68.31 101 VAL A CA 1
ATOM 757 C C . VAL A 1 101 ? 6.503 -25.681 -3.615 1.00 68.31 101 VAL A C 1
ATOM 759 O O . VAL A 1 101 ? 7.025 -26.024 -4.672 1.00 68.31 101 VAL A O 1
ATOM 762 N N . ASP A 1 102 ? 5.713 -24.608 -3.517 1.00 64.69 102 ASP A N 1
ATOM 763 C CA . ASP A 1 102 ? 5.392 -23.683 -4.608 1.00 64.69 102 ASP A CA 1
ATOM 764 C C . ASP A 1 102 ? 5.109 -22.287 -4.024 1.00 64.69 102 ASP A C 1
ATOM 766 O O . ASP A 1 102 ? 4.484 -22.163 -2.969 1.00 64.69 102 ASP A O 1
ATOM 770 N N . THR A 1 103 ? 5.595 -21.236 -4.682 1.00 61.25 103 THR A N 1
ATOM 771 C CA . THR A 1 103 ? 5.383 -19.831 -4.289 1.00 61.25 103 THR A CA 1
ATOM 772 C C . THR A 1 103 ? 4.391 -19.106 -5.197 1.00 61.25 103 THR A C 1
ATOM 774 O O . THR A 1 103 ? 4.044 -17.950 -4.926 1.00 61.25 103 THR A O 1
ATOM 777 N N . ILE A 1 104 ? 3.903 -19.760 -6.261 1.00 72.25 104 ILE A N 1
ATOM 778 C CA . ILE A 1 104 ? 2.871 -19.207 -7.140 1.00 72.25 104 ILE A CA 1
ATOM 779 C C . ILE A 1 104 ? 1.610 -18.934 -6.310 1.00 72.25 104 ILE A C 1
ATOM 781 O O . ILE A 1 104 ? 1.067 -19.811 -5.647 1.00 72.25 104 ILE A O 1
ATOM 785 N N . GLY A 1 105 ? 1.140 -17.685 -6.342 1.00 68.19 105 GLY A N 1
ATOM 786 C CA . GLY A 1 105 ? -0.078 -17.263 -5.644 1.00 68.19 105 GLY A CA 1
ATOM 787 C C . GLY A 1 105 ? 0.096 -16.931 -4.158 1.00 68.19 105 GLY A C 1
ATOM 788 O O . GLY A 1 105 ? -0.878 -16.533 -3.522 1.00 68.19 105 GLY A O 1
ATOM 789 N N . ALA A 1 106 ? 1.306 -17.011 -3.590 1.00 74.19 106 ALA A N 1
ATOM 790 C CA . ALA A 1 106 ? 1.536 -16.608 -2.198 1.00 74.19 106 ALA A CA 1
ATOM 791 C C . ALA A 1 106 ? 1.174 -15.126 -1.969 1.00 74.19 106 ALA A C 1
ATOM 793 O O . ALA A 1 106 ? 0.477 -14.792 -1.013 1.00 74.19 106 ALA A O 1
ATOM 794 N N . GLY A 1 107 ? 1.569 -14.243 -2.894 1.00 74.25 107 GLY A N 1
ATOM 795 C CA . GLY A 1 107 ? 1.223 -12.818 -2.841 1.00 74.25 107 GLY A CA 1
ATOM 796 C C . GLY A 1 107 ? -0.283 -12.553 -2.947 1.00 74.25 107 GLY A C 1
ATOM 797 O O . GLY A 1 107 ? -0.815 -11.753 -2.177 1.00 74.25 107 GLY A O 1
ATOM 798 N N . ASP A 1 108 ? -0.974 -13.266 -3.839 1.00 82.12 108 ASP A N 1
ATOM 799 C CA . ASP A 1 108 ? -2.428 -13.157 -4.008 1.00 82.12 108 ASP A CA 1
ATOM 800 C C . ASP A 1 108 ? -3.175 -13.681 -2.776 1.00 82.12 108 ASP A C 1
ATOM 802 O O . ASP A 1 108 ? -4.165 -13.090 -2.348 1.00 82.12 108 ASP A O 1
ATOM 806 N N . THR A 1 109 ? -2.662 -14.749 -2.157 1.00 83.50 109 THR A N 1
ATOM 807 C CA . THR A 1 109 ? -3.198 -15.308 -0.908 1.00 83.50 109 THR A CA 1
ATOM 808 C C . THR A 1 109 ? -3.058 -14.313 0.237 1.00 83.50 109 THR A C 1
ATOM 810 O O . THR A 1 109 ? -4.019 -14.106 0.972 1.00 83.50 109 THR A O 1
ATOM 813 N N . VAL A 1 110 ? -1.907 -13.641 0.361 1.00 85.00 110 VAL A N 1
ATOM 814 C CA . VAL A 1 110 ? -1.725 -12.567 1.351 1.00 85.00 110 VAL A CA 1
ATOM 815 C C . VAL A 1 110 ? -2.712 -11.432 1.103 1.00 85.00 110 VAL A C 1
ATOM 817 O O . VAL A 1 110 ? -3.342 -10.964 2.045 1.00 85.00 110 VAL A O 1
ATOM 820 N N . ASN A 1 111 ? -2.896 -11.008 -0.150 1.00 87.00 111 ASN A N 1
ATOM 821 C CA . ASN A 1 111 ? -3.847 -9.946 -0.471 1.00 87.00 111 ASN A CA 1
ATOM 822 C C . ASN A 1 111 ? -5.293 -10.353 -0.122 1.00 87.00 111 ASN A C 1
ATOM 824 O O . ASN A 1 111 ? -6.033 -9.581 0.486 1.00 87.00 111 ASN A O 1
ATOM 828 N N . ALA A 1 112 ? -5.685 -11.590 -0.438 1.00 86.69 112 ALA A N 1
ATOM 829 C CA . ALA A 1 112 ? -6.997 -12.129 -0.095 1.00 86.69 112 ALA A CA 1
ATOM 830 C C . ALA A 1 112 ? -7.207 -12.235 1.425 1.00 86.69 112 ALA A C 1
ATOM 832 O O . ALA A 1 112 ? -8.250 -11.812 1.924 1.00 86.69 112 ALA A O 1
ATOM 833 N N . ALA A 1 113 ? -6.222 -12.757 2.161 1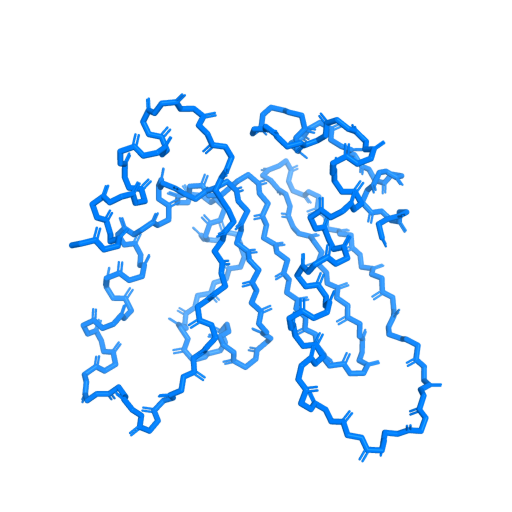.00 89.00 113 ALA A N 1
ATOM 834 C CA . ALA A 1 113 ? -6.265 -12.871 3.617 1.00 89.00 113 ALA A CA 1
ATOM 835 C C . ALA A 1 113 ? -6.355 -11.493 4.283 1.00 89.00 113 ALA A C 1
ATOM 837 O O . ALA A 1 113 ? -7.200 -11.288 5.151 1.00 89.00 113 ALA A O 1
ATOM 838 N N . LEU A 1 114 ? -5.567 -10.525 3.808 1.00 90.56 114 LEU A N 1
ATOM 839 C CA . LEU A 1 114 ? -5.578 -9.151 4.299 1.00 90.56 114 LEU A CA 1
ATOM 840 C C . LEU A 1 114 ? -6.952 -8.500 4.102 1.00 90.56 114 LEU A C 1
ATOM 842 O O . LEU A 1 114 ? -7.540 -7.989 5.052 1.00 90.56 114 LEU A O 1
ATOM 846 N N . LEU A 1 115 ? -7.505 -8.562 2.888 1.00 93.00 115 LEU A N 1
ATOM 847 C CA . LEU A 1 115 ? -8.827 -8.000 2.600 1.00 93.00 115 LEU A CA 1
ATOM 848 C C . LEU A 1 115 ? -9.939 -8.704 3.386 1.00 93.00 115 LEU A C 1
ATOM 850 O O . LEU A 1 115 ? -10.849 -8.038 3.876 1.00 93.00 115 LEU A O 1
ATOM 854 N N . HIS A 1 116 ? -9.857 -10.027 3.548 1.00 92.75 116 HIS A N 1
ATOM 855 C CA . HIS A 1 116 ? -10.796 -10.787 4.371 1.00 92.75 116 HIS A CA 1
ATOM 856 C C . HIS A 1 116 ? -10.721 -10.377 5.847 1.00 92.75 116 HIS A C 1
ATOM 858 O O . HIS A 1 116 ? -11.750 -10.110 6.466 1.00 92.75 116 HIS A O 1
ATOM 864 N N . GLY A 1 117 ? -9.513 -10.284 6.404 1.00 92.31 117 GLY A N 1
ATOM 865 C CA . GLY A 1 117 ? -9.284 -9.901 7.791 1.00 92.31 117 GLY A CA 1
ATOM 866 C C . GLY A 1 117 ? -9.733 -8.471 8.094 1.00 92.31 117 GLY A C 1
ATOM 867 O O . GLY A 1 117 ? -10.294 -8.232 9.166 1.00 92.31 117 GLY A O 1
ATOM 868 N N . LEU A 1 118 ? -9.545 -7.545 7.148 1.00 93.94 118 LEU A N 1
ATOM 869 C CA . LEU A 1 118 ? -10.053 -6.174 7.232 1.00 93.94 118 LEU A CA 1
ATOM 870 C C . LEU A 1 118 ? -11.581 -6.134 7.139 1.00 93.94 118 LEU A C 1
ATOM 872 O O . LEU A 1 118 ? -12.222 -5.445 7.929 1.00 93.94 118 LEU A O 1
ATOM 876 N N . ALA A 1 119 ? -12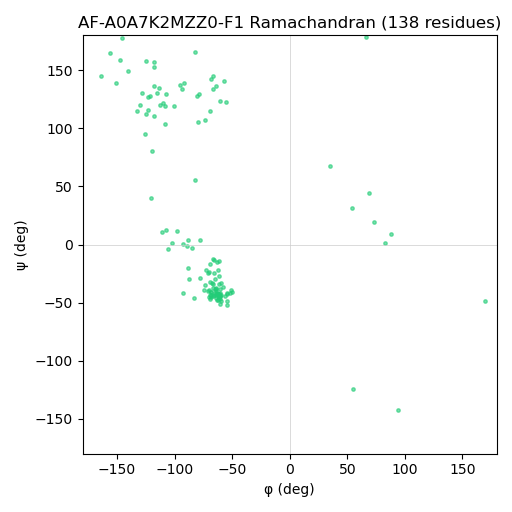.180 -6.901 6.224 1.00 93.94 119 ALA A N 1
ATOM 877 C CA . ALA A 1 119 ? -13.633 -7.006 6.102 1.00 93.94 119 ALA A CA 1
ATOM 878 C C . ALA A 1 119 ? -14.279 -7.549 7.383 1.00 93.94 119 ALA A C 1
ATOM 880 O O . ALA A 1 119 ? -15.262 -6.992 7.858 1.00 93.94 119 ALA A O 1
ATOM 881 N N . ALA A 1 120 ? -13.695 -8.592 7.982 1.00 93.75 120 ALA A N 1
ATOM 882 C CA . ALA A 1 120 ? -14.174 -9.193 9.227 1.00 93.75 120 ALA A CA 1
ATOM 883 C C . ALA A 1 120 ? -14.116 -8.241 10.439 1.00 93.75 120 ALA A C 1
ATOM 885 O O . ALA A 1 120 ? -14.717 -8.527 11.472 1.00 93.75 120 ALA A O 1
ATOM 886 N N . ARG A 1 121 ? -13.384 -7.129 10.317 1.00 93.56 121 ARG A N 1
ATOM 887 C CA . ARG A 1 121 ? -13.200 -6.097 11.347 1.00 93.56 121 ARG A CA 1
ATOM 888 C C . ARG A 1 121 ? -13.876 -4.771 10.988 1.00 93.56 121 ARG A C 1
ATOM 890 O O . ARG A 1 121 ? -13.583 -3.765 11.625 1.00 93.56 121 ARG A O 1
ATOM 897 N N . ASP A 1 122 ? -14.718 -4.750 9.950 1.00 93.38 122 ASP A N 1
ATOM 898 C CA . ASP A 1 122 ? -15.354 -3.537 9.414 1.00 93.38 122 ASP A CA 1
ATOM 899 C C . ASP A 1 122 ? -14.347 -2.419 9.056 1.00 93.38 122 ASP A C 1
ATOM 901 O O . ASP A 1 122 ? -14.641 -1.226 9.123 1.00 93.38 122 ASP A O 1
ATOM 905 N N . ALA A 1 123 ? -13.139 -2.808 8.634 1.00 94.38 123 ALA A N 1
ATOM 906 C CA . ALA A 1 123 ? -12.019 -1.908 8.360 1.00 94.38 123 ALA A CA 1
ATOM 907 C C . ALA A 1 123 ? -11.854 -1.550 6.868 1.00 94.38 123 ALA A C 1
ATOM 909 O O . ALA A 1 123 ? -10.845 -0.965 6.473 1.00 94.38 123 ALA A O 1
ATOM 910 N N . LEU A 1 124 ? -12.841 -1.870 6.020 1.00 92.69 124 LEU A N 1
ATOM 911 C CA . LEU A 1 124 ? -12.858 -1.522 4.590 1.00 92.69 124 LEU A CA 1
ATOM 912 C C . LEU A 1 124 ? -13.349 -0.085 4.344 1.00 92.69 124 LEU A C 1
ATOM 914 O O . LEU A 1 124 ? -14.290 0.164 3.592 1.00 92.69 124 LEU A O 1
ATOM 918 N N . GLY A 1 125 ? -12.684 0.874 4.980 1.00 92.19 125 GLY A N 1
ATOM 919 C CA . GLY A 1 125 ? -12.866 2.303 4.752 1.00 92.19 125 GLY A CA 1
ATOM 920 C C . GLY A 1 125 ? -11.693 3.076 5.337 1.00 92.19 125 GLY A C 1
ATOM 921 O O . GLY A 1 125 ? -11.166 2.681 6.371 1.00 92.19 125 GLY A O 1
ATOM 922 N N . ASP A 1 126 ? -11.279 4.172 4.703 1.00 87.81 126 ASP A N 1
ATOM 923 C CA . ASP A 1 126 ? -10.028 4.870 5.048 1.00 87.81 126 ASP A CA 1
ATOM 924 C C . ASP A 1 126 ? -9.939 5.258 6.532 1.00 87.81 126 ASP A C 1
ATOM 926 O O . ASP A 1 126 ? -8.902 5.071 7.167 1.00 87.81 126 ASP A O 1
ATOM 930 N N . ALA A 1 127 ? -11.042 5.756 7.103 1.00 88.75 127 ALA A N 1
ATOM 931 C CA . ALA A 1 127 ? -11.105 6.128 8.515 1.00 88.75 127 ALA A CA 1
ATOM 932 C C . ALA A 1 127 ? -11.018 4.907 9.446 1.00 88.75 127 ALA A C 1
ATOM 934 O O . ALA A 1 127 ? -10.338 4.963 10.466 1.00 88.75 127 ALA A O 1
ATOM 935 N N . ALA A 1 128 ? -11.684 3.806 9.089 1.00 91.25 128 ALA A N 1
ATOM 936 C CA . ALA A 1 128 ? -11.675 2.576 9.875 1.00 91.25 128 ALA A CA 1
ATOM 937 C C . ALA A 1 128 ? -10.311 1.870 9.799 1.00 91.25 128 ALA A C 1
ATOM 939 O O . ALA A 1 128 ? -9.795 1.42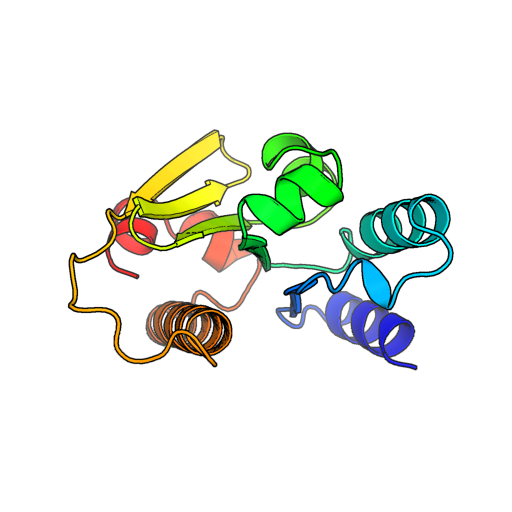4 10.818 1.00 91.25 128 ALA A O 1
ATOM 940 N N . LEU A 1 129 ? -9.685 1.854 8.617 1.00 91.19 129 LEU A N 1
ATOM 941 C CA . LEU A 1 129 ? -8.336 1.329 8.411 1.00 91.19 129 LEU A CA 1
ATOM 942 C C . LEU A 1 129 ? -7.305 2.106 9.236 1.00 91.19 129 LEU A C 1
ATOM 944 O O . LEU A 1 129 ? -6.459 1.508 9.897 1.00 91.19 129 LEU A O 1
ATOM 948 N N . ALA A 1 130 ? -7.398 3.439 9.230 1.00 86.50 130 ALA A N 1
ATOM 949 C CA . ALA A 1 130 ? -6.532 4.294 10.036 1.00 86.50 130 ALA A CA 1
ATOM 950 C C . ALA A 1 130 ? -6.752 4.101 11.548 1.00 86.50 130 ALA A C 1
ATOM 952 O O . ALA A 1 130 ? -5.820 4.270 12.325 1.00 86.50 130 ALA A O 1
ATOM 953 N N . ALA A 1 131 ? -7.965 3.731 11.968 1.00 87.75 131 ALA A N 1
ATOM 954 C CA . ALA A 1 131 ? -8.322 3.516 13.369 1.00 87.75 131 ALA A CA 1
ATOM 955 C C . ALA A 1 131 ? -8.088 2.077 13.868 1.00 87.75 131 ALA A C 1
ATOM 957 O O . ALA A 1 131 ? -8.335 1.804 15.042 1.00 87.75 131 ALA A O 1
ATOM 958 N N . LEU A 1 132 ? -7.625 1.160 13.008 1.00 88.69 132 LEU A N 1
ATOM 959 C CA . LEU A 1 132 ? -7.521 -0.270 13.318 1.00 88.69 132 LEU A CA 1
ATOM 960 C C . LEU A 1 132 ? -6.606 -0.555 14.524 1.00 88.69 132 LEU A C 1
ATOM 962 O O . LEU A 1 132 ? -6.868 -1.471 15.304 1.00 88.69 132 LEU A O 1
ATOM 966 N N . GLY A 1 133 ? -5.563 0.264 14.695 1.00 84.50 133 GLY A N 1
ATOM 967 C CA . GLY A 1 133 ? -4.656 0.207 15.837 1.00 84.50 133 GLY A CA 1
ATOM 968 C C . GLY A 1 133 ? -3.798 -1.070 15.905 1.00 84.50 133 GLY A C 1
ATOM 969 O O . GLY A 1 133 ? -3.905 -1.957 15.056 1.00 84.50 133 GLY A O 1
ATOM 970 N N . PRO A 1 134 ? -2.924 -1.178 16.920 1.00 81.19 134 PRO A N 1
ATOM 971 C CA . PRO A 1 134 ? -1.930 -2.248 17.028 1.00 81.19 134 PRO A CA 1
ATOM 972 C C . PRO A 1 134 ? -2.543 -3.648 17.081 1.00 81.19 134 PRO A C 1
ATOM 974 O O . PRO A 1 134 ? -2.122 -4.518 16.326 1.00 81.19 134 PRO A O 1
ATOM 977 N N . ASP A 1 135 ? -3.553 -3.864 17.926 1.00 84.62 135 ASP A N 1
ATOM 978 C CA . ASP A 1 135 ? -4.170 -5.186 18.096 1.00 84.62 135 ASP A CA 1
ATOM 979 C C . ASP A 1 135 ? -4.929 -5.629 16.840 1.00 84.62 135 ASP A C 1
ATOM 981 O O . ASP A 1 135 ? -4.963 -6.813 16.500 1.00 84.62 135 ASP A O 1
ATOM 985 N N . GLY A 1 136 ? -5.521 -4.670 16.126 1.00 85.62 136 GLY A N 1
ATOM 986 C CA . GLY A 1 136 ? -6.202 -4.938 14.873 1.00 85.62 136 GLY A CA 1
ATOM 987 C C . GLY A 1 136 ? -5.220 -5.318 13.766 1.00 85.62 136 GLY A C 1
ATOM 988 O O . GLY A 1 136 ? -5.474 -6.301 13.079 1.00 85.62 136 GLY A O 1
ATOM 989 N N . TRP A 1 137 ? -4.086 -4.617 13.643 1.00 88.06 137 TRP A N 1
ATOM 990 C CA . TRP A 1 137 ? -3.039 -4.947 12.667 1.00 88.06 137 TRP A CA 1
ATOM 991 C C . TRP A 1 137 ? -2.277 -6.233 12.994 1.00 88.06 137 TRP A C 1
ATOM 993 O O . TRP A 1 137 ? -1.981 -7.005 12.088 1.00 88.06 137 TRP A O 1
ATOM 1003 N N . ALA A 1 138 ? -1.973 -6.484 14.268 1.00 81.50 138 ALA A N 1
ATOM 1004 C CA . ALA A 1 138 ? -1.247 -7.678 14.696 1.00 81.50 138 ALA A CA 1
ATOM 1005 C C . ALA A 1 138 ? -2.090 -8.962 14.618 1.00 81.50 138 ALA A C 1
ATOM 1007 O O . ALA A 1 138 ? -1.533 -10.055 14.581 1.00 81.50 138 ALA A O 1
ATOM 1008 N N . GLY A 1 139 ? -3.421 -8.838 14.627 1.00 79.06 139 GLY A N 1
ATOM 1009 C CA . GLY A 1 139 ? -4.341 -9.969 14.518 1.00 79.06 139 GLY A CA 1
ATOM 1010 C C . GLY A 1 139 ? -4.802 -10.296 13.094 1.00 79.06 139 GLY A C 1
ATOM 1011 O O . GLY A 1 139 ? -5.657 -11.177 12.952 1.00 79.06 139 GLY A O 1
ATOM 1012 N N . LEU A 1 140 ? -4.342 -9.553 12.080 1.00 80.31 140 LEU A N 1
ATOM 1013 C CA . LEU A 1 140 ? -4.650 -9.814 10.667 1.00 80.31 140 LEU A CA 1
ATOM 1014 C C . LEU A 1 140 ? -3.922 -11.045 10.124 1.00 80.31 140 LEU A C 1
ATOM 1016 O O . LEU A 1 140 ? -2.773 -11.297 10.543 1.00 80.31 140 LEU A O 1
#

Nearest PDB structures (foldseek):
  2qcv-assembly1_A  TM=8.498E-01  e=2.153E-06  Halalkalibacterium halodurans C-125
  7vtg-assembly1_B  TM=6.420E-01  e=4.603E-05  Escherichia coli
  7vtg-assembly2_D  TM=6.422E-01  e=5.973E-05  Escherichia coli
  9fhd-assembly1_B  TM=6.644E-01  e=1.587E-04  Homo sapiens
  6ul7-assembly1_A  TM=6.030E-01  e=1.305E-04  Homo sapiens

pLDDT: mean 90.63, std 7.82, range [61.25, 98.0]

Secondary structure (DSSP, 8-state):
-HHHHHHHHHHTT---EE-----GGG-S-HHHHHHHHHHHGGG-SEEEEEHHHHHHHT--HHHHHHHS-SEEEEE-GGG-EEEEETTS-EEEEPPP----S--TTHHHHHHHHHHHHHHTTT--SHHHHHT-HHHHHHT-

Foldseek 3Di:
DVLVVLQVCLVVQFAAEDECVDDPVVDPDLVVVLVVVLVSLQSHQEYEYEPVVCVSSPDDQQVSQVSHYQKYWYAHVQQFIWIAGNVGDIAGDGHDDDDPPDCVCVSVVVVVVVVVLCVVQVNRGNVSVNVCDHVSRRVD

Sequence (140 aa):
AYEELLRETAARGVFTALDPNIRAGLIPDPDAYRARFKSWLPSVSLLKLSAEDAEWLGGTPGEWLAAGPAAVVVTRGGDGLTAFTRDGGEYTVPGERVEVVDTIGAGDTVNAALLHGLAARDALGDAALAALGPDGWAGL

Radius of gyration: 14.87 Å; Cα contacts (8 Å, |Δi|>4): 189; chains: 1; bounding 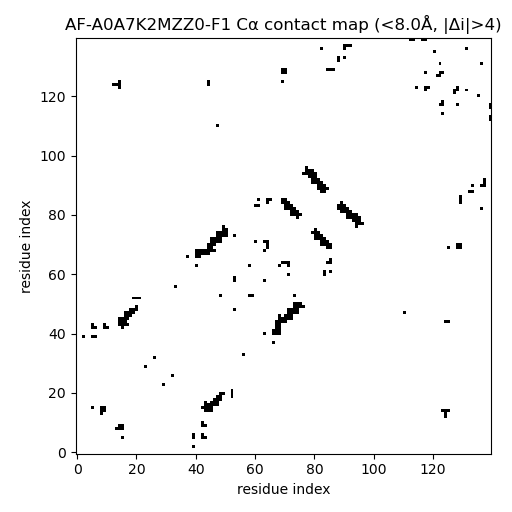box: 30×37×39 Å

Solvent-accessible surface area (backbone atoms only — not comparable to full-atom values): 7935 Å² total; per-residue (Å²): 110,70,71,54,51,41,45,56,40,30,75,70,69,45,67,29,76,45,66,78,78,73,54,70,96,79,48,93,51,64,64,62,48,43,56,51,54,63,70,45,30,68,37,27,36,33,39,39,41,40,53,67,46,37,60,74,60,68,66,51,66,68,60,46,36,76,50,36,16,36,32,32,37,40,34,51,72,68,64,17,37,35,41,36,38,75,90,70,50,75,46,73,48,76,34,74,92,67,88,85,86,76,69,84,59,50,69,58,48,52,53,51,50,50,54,49,46,32,52,78,64,71,26,70,33,59,70,40,49,60,64,43,52,70,70,50,60,70,70,92

Mean predicted aligned error: 4.31 Å